Protein AF-A0A1G2Y2Y1-F1 (afdb_monomer)

Structure (mmCIF, N/CA/C/O backbone):
data_AF-A0A1G2Y2Y1-F1
#
_entry.id   AF-A0A1G2Y2Y1-F1
#
loop_
_atom_site.group_PDB
_atom_site.id
_atom_site.type_symbol
_atom_site.label_atom_id
_atom_site.label_alt_id
_atom_site.label_comp_id
_atom_site.label_asym_id
_atom_site.label_entity_id
_atom_site.label_seq_id
_atom_site.pdbx_PDB_ins_code
_atom_site.Cartn_x
_atom_site.Cartn_y
_atom_site.Cartn_z
_atom_site.occupancy
_atom_site.B_iso_or_equiv
_atom_site.auth_seq_id
_atom_site.auth_comp_id
_atom_site.auth_asym_id
_atom_site.auth_atom_id
_atom_site.pdbx_PDB_model_num
ATOM 1 N N . MET A 1 1 ? 40.385 -20.792 -32.880 1.00 42.00 1 MET A N 1
ATOM 2 C CA . MET A 1 1 ? 41.464 -19.885 -33.325 1.00 42.00 1 MET A CA 1
ATOM 3 C C . MET A 1 1 ? 40.794 -18.716 -34.032 1.00 42.00 1 MET A C 1
ATOM 5 O O . MET A 1 1 ? 40.450 -18.839 -35.196 1.00 42.00 1 MET A O 1
ATOM 9 N N . PHE A 1 2 ? 40.459 -17.659 -33.288 1.00 40.91 2 PHE A N 1
ATOM 10 C CA . PHE A 1 2 ? 39.744 -16.491 -33.812 1.00 40.91 2 PHE A CA 1
ATOM 11 C C . PHE A 1 2 ? 40.753 -15.376 -34.093 1.00 40.91 2 PHE A C 1
ATOM 13 O O . PHE A 1 2 ? 41.547 -15.016 -33.226 1.00 40.91 2 PHE A O 1
ATOM 20 N N . CYS A 1 3 ? 40.759 -14.885 -35.330 1.00 46.56 3 CYS A N 1
ATOM 21 C CA . CYS A 1 3 ? 41.652 -13.839 -35.812 1.00 46.56 3 CYS A CA 1
ATOM 22 C C . CYS A 1 3 ? 41.329 -12.489 -35.151 1.00 46.56 3 CYS A C 1
ATOM 24 O O . CYS A 1 3 ? 40.415 -11.791 -35.574 1.00 46.56 3 CYS A O 1
ATOM 26 N N . LEU A 1 4 ? 42.115 -12.108 -34.144 1.00 47.81 4 LEU A N 1
ATOM 27 C CA . LEU A 1 4 ? 42.149 -10.762 -33.565 1.00 47.81 4 LEU A CA 1
ATOM 28 C C . LEU A 1 4 ? 43.409 -10.067 -34.078 1.00 47.81 4 LEU A C 1
ATOM 30 O O . LEU A 1 4 ? 44.479 -10.168 -33.482 1.00 47.81 4 LEU A O 1
ATOM 34 N N . ARG A 1 5 ? 43.306 -9.430 -35.247 1.00 54.88 5 ARG A N 1
ATOM 35 C CA . ARG A 1 5 ? 44.427 -8.727 -35.886 1.00 54.88 5 ARG A CA 1
ATOM 36 C C . ARG A 1 5 ? 43.981 -7.405 -36.500 1.00 54.88 5 ARG A C 1
ATOM 38 O O . ARG A 1 5 ? 44.315 -7.123 -37.638 1.00 54.88 5 ARG A O 1
ATOM 45 N N . ASP A 1 6 ? 43.230 -6.607 -35.744 1.00 55.06 6 ASP A N 1
ATOM 46 C CA . ASP A 1 6 ? 43.086 -5.185 -36.062 1.00 55.06 6 ASP A CA 1
ATOM 47 C C . ASP A 1 6 ? 42.754 -4.360 -34.800 1.00 55.06 6 ASP A C 1
ATOM 49 O O . ASP A 1 6 ? 41.712 -4.586 -34.176 1.00 55.06 6 ASP A O 1
ATOM 53 N N . PRO A 1 7 ? 43.621 -3.420 -34.373 1.00 54.62 7 PRO A N 1
ATOM 54 C CA . PRO A 1 7 ? 43.429 -2.656 -33.137 1.00 54.62 7 PRO A CA 1
ATOM 55 C C . PRO A 1 7 ? 42.292 -1.625 -33.230 1.00 54.62 7 PRO A C 1
ATOM 57 O O . PRO A 1 7 ? 41.837 -1.123 -32.206 1.00 54.62 7 PRO A O 1
ATOM 60 N N . LYS A 1 8 ? 41.791 -1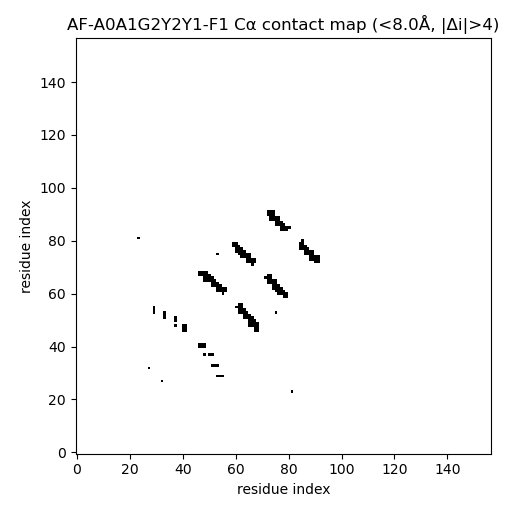.322 -34.436 1.00 53.97 8 LYS A N 1
ATOM 61 C CA . LYS A 1 8 ? 40.688 -0.366 -34.635 1.00 53.97 8 LYS A CA 1
ATOM 62 C C . LYS A 1 8 ? 39.300 -1.002 -34.502 1.00 53.97 8 LYS A C 1
ATOM 64 O O . LYS A 1 8 ? 38.343 -0.304 -34.181 1.00 53.97 8 LYS A O 1
ATOM 69 N N . THR A 1 9 ? 39.187 -2.321 -34.669 1.00 52.06 9 THR A N 1
ATOM 70 C CA . THR A 1 9 ? 37.903 -3.043 -34.575 1.00 52.06 9 THR A CA 1
ATOM 71 C C . THR A 1 9 ? 37.507 -3.346 -33.124 1.00 52.06 9 THR A C 1
ATOM 73 O O . THR A 1 9 ? 36.326 -3.501 -32.822 1.00 52.06 9 THR A O 1
ATOM 76 N N . PHE A 1 10 ? 38.468 -3.347 -32.193 1.00 50.59 10 PHE A N 1
ATOM 77 C CA . PHE A 1 10 ? 38.208 -3.561 -30.764 1.00 50.59 10 PHE A CA 1
ATOM 78 C C . PHE A 1 10 ? 37.423 -2.417 -30.111 1.00 50.59 10 PHE A C 1
ATOM 80 O O . PHE A 1 10 ? 36.533 -2.662 -29.299 1.00 50.59 10 PHE A O 1
ATOM 87 N N . ILE A 1 11 ? 37.705 -1.173 -30.506 1.00 53.00 11 ILE A N 1
ATOM 88 C CA . ILE A 1 11 ? 37.054 0.016 -29.937 1.00 53.00 11 ILE A CA 1
ATOM 89 C C . ILE A 1 11 ? 35.564 0.047 -30.304 1.00 53.00 11 ILE A C 1
ATOM 91 O O . ILE A 1 11 ? 34.738 0.476 -29.504 1.00 53.00 11 ILE A O 1
ATOM 95 N N . ASN A 1 12 ? 35.197 -0.492 -31.470 1.00 44.34 12 ASN A N 1
ATOM 96 C CA . ASN A 1 12 ? 33.811 -0.489 -31.930 1.00 44.34 12 ASN A CA 1
ATOM 97 C C . ASN A 1 12 ? 32.969 -1.650 -31.359 1.00 44.34 12 ASN A C 1
ATOM 99 O O . ASN A 1 12 ? 31.749 -1.555 -31.328 1.00 44.34 12 ASN A O 1
ATOM 103 N N . CYS A 1 13 ? 33.592 -2.722 -30.849 1.00 40.91 13 CYS A N 1
ATOM 104 C CA . CYS A 1 13 ? 32.882 -3.746 -30.064 1.00 40.91 13 CYS A CA 1
ATOM 105 C C . CYS A 1 13 ? 32.705 -3.340 -28.594 1.00 40.91 13 CYS A C 1
ATOM 107 O O . CYS A 1 13 ? 31.695 -3.694 -27.989 1.00 40.91 13 CYS A O 1
ATOM 109 N N . LEU A 1 14 ? 33.633 -2.559 -28.027 1.00 43.53 14 LEU A N 1
ATOM 110 C CA . LEU A 1 14 ? 33.497 -2.047 -26.657 1.00 43.53 14 LEU A CA 1
ATOM 111 C C . LEU A 1 14 ? 32.366 -1.005 -26.532 1.00 43.53 14 LEU A C 1
ATOM 113 O O . LEU A 1 14 ? 31.774 -0.854 -25.468 1.00 43.53 14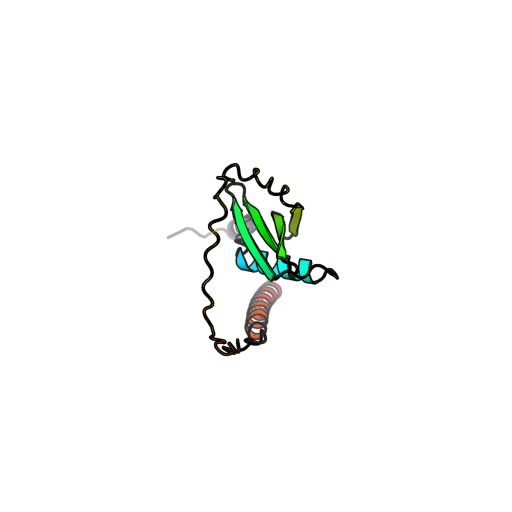 LEU A O 1
ATOM 117 N N . LEU A 1 15 ? 32.020 -0.327 -27.632 1.00 44.19 15 LEU A N 1
ATOM 118 C CA . LEU A 1 15 ? 30.987 0.714 -27.663 1.00 44.19 15 LEU A CA 1
ATOM 119 C C . LEU A 1 15 ? 29.548 0.170 -27.768 1.00 44.19 15 LEU A C 1
ATOM 121 O O . LEU A 1 15 ? 28.602 0.907 -27.507 1.00 44.19 15 LEU A O 1
ATOM 125 N N . ILE A 1 16 ? 29.359 -1.120 -28.071 1.00 45.00 16 ILE A N 1
ATOM 126 C CA . ILE A 1 16 ? 28.022 -1.744 -28.163 1.00 45.00 16 ILE A CA 1
ATOM 127 C C . ILE A 1 16 ? 27.505 -2.219 -26.788 1.00 45.00 16 ILE A C 1
ATOM 129 O O . ILE A 1 16 ? 26.320 -2.504 -26.638 1.00 45.00 16 ILE A O 1
ATOM 133 N N . ILE A 1 17 ? 28.335 -2.217 -25.737 1.00 47.97 17 ILE A N 1
ATOM 134 C CA . ILE A 1 17 ? 27.888 -2.554 -24.367 1.00 47.97 17 ILE A CA 1
ATOM 135 C C . ILE A 1 17 ? 27.198 -1.357 -23.677 1.00 47.97 17 ILE A C 1
ATOM 137 O O . ILE A 1 17 ? 26.477 -1.529 -22.700 1.00 47.97 17 ILE A O 1
ATOM 141 N N . VAL A 1 18 ? 27.322 -0.139 -24.217 1.00 48.31 18 VAL A N 1
ATOM 142 C CA . VAL A 1 18 ? 26.705 1.078 -23.642 1.00 48.31 18 VAL A CA 1
ATOM 143 C C . VAL A 1 18 ? 25.286 1.342 -24.182 1.00 48.31 18 VAL A C 1
ATOM 145 O O . VAL A 1 18 ? 24.698 2.386 -23.915 1.00 48.31 18 VAL A O 1
ATOM 148 N N . ALA A 1 19 ? 24.715 0.403 -24.945 1.00 46.69 19 ALA A N 1
ATOM 149 C CA . ALA A 1 19 ? 23.433 0.559 -25.637 1.00 46.69 19 ALA A CA 1
ATOM 150 C C . ALA A 1 19 ? 22.358 -0.459 -25.209 1.00 46.69 19 ALA A C 1
ATOM 152 O O . ALA A 1 19 ? 21.488 -0.810 -26.003 1.00 46.69 19 ALA A O 1
ATOM 153 N N . THR A 1 20 ? 22.361 -0.903 -23.951 1.00 44.00 20 THR A N 1
ATOM 154 C CA . THR A 1 20 ? 21.145 -1.456 -23.332 1.00 44.00 20 THR A CA 1
ATOM 155 C C . THR A 1 20 ? 20.608 -0.467 -22.303 1.00 44.00 20 THR A C 1
ATOM 157 O O . THR A 1 20 ? 20.945 -0.567 -21.121 1.00 44.00 20 THR A O 1
ATOM 160 N N . PRO A 1 21 ? 19.777 0.510 -22.708 1.00 49.88 21 PRO A N 1
ATOM 161 C CA . PRO A 1 21 ? 18.889 1.134 -21.749 1.00 49.88 21 PRO A CA 1
ATOM 162 C C . PRO A 1 21 ? 17.907 0.050 -21.282 1.00 49.88 21 PRO A C 1
ATOM 164 O O . PRO A 1 21 ? 17.419 -0.742 -22.084 1.00 49.88 21 PRO A O 1
ATOM 167 N N . PHE A 1 22 ? 17.604 0.027 -19.987 1.00 49.25 22 PHE A N 1
ATOM 168 C CA . PHE A 1 22 ? 16.470 -0.713 -19.429 1.00 49.25 22 PHE A CA 1
ATOM 169 C C . PHE A 1 22 ? 16.574 -2.251 -19.426 1.00 49.25 22 PHE A C 1
ATOM 171 O O . PHE A 1 22 ? 15.751 -2.957 -19.999 1.00 49.25 22 PHE A O 1
ATOM 178 N N . MET A 1 23 ? 17.452 -2.795 -18.583 1.00 43.72 23 MET A N 1
ATOM 179 C CA . MET A 1 23 ? 16.960 -3.823 -17.656 1.00 43.72 23 MET A CA 1
ATOM 180 C C . MET A 1 23 ? 16.623 -3.131 -16.338 1.00 43.72 23 MET A C 1
ATOM 182 O O . MET A 1 23 ? 17.366 -3.203 -15.364 1.00 43.72 23 MET A O 1
ATOM 186 N N . VAL A 1 24 ? 15.489 -2.422 -16.318 1.00 47.00 24 VAL A N 1
ATOM 187 C CA . VAL A 1 24 ? 14.819 -2.066 -15.064 1.00 47.00 24 VAL A CA 1
ATOM 188 C C . VAL A 1 24 ? 14.238 -3.367 -14.527 1.00 47.00 24 VAL A C 1
ATOM 190 O O . VAL A 1 24 ? 13.062 -3.670 -14.682 1.00 47.00 24 VAL A O 1
ATOM 193 N N . LEU A 1 25 ? 15.096 -4.164 -13.893 1.00 41.53 25 LEU A N 1
ATOM 194 C CA . LEU A 1 25 ? 14.683 -5.226 -12.988 1.00 41.53 25 LEU A CA 1
ATOM 195 C C . LEU A 1 25 ? 14.236 -4.585 -11.662 1.00 41.53 25 LEU A C 1
ATOM 197 O O . LEU A 1 25 ? 14.624 -5.014 -10.582 1.00 41.53 25 LEU A O 1
ATOM 201 N N . ALA A 1 26 ? 13.423 -3.526 -11.726 1.00 48.91 26 ALA A N 1
ATOM 202 C CA . ALA A 1 26 ? 12.703 -3.038 -10.563 1.00 48.91 26 ALA A CA 1
ATOM 203 C C . ALA A 1 26 ? 11.482 -3.939 -10.384 1.00 48.91 26 ALA A C 1
ATOM 205 O O . ALA A 1 26 ? 10.339 -3.504 -10.497 1.00 48.91 26 ALA A O 1
ATOM 206 N N . ALA A 1 27 ? 11.731 -5.215 -10.078 1.00 49.25 27 ALA A N 1
ATOM 207 C CA . ALA A 1 27 ? 10.807 -5.961 -9.247 1.00 49.25 27 ALA A CA 1
ATOM 208 C C . ALA A 1 27 ? 10.867 -5.282 -7.874 1.00 49.25 27 ALA A C 1
ATOM 210 O O . ALA A 1 27 ? 11.547 -5.749 -6.965 1.00 49.25 27 ALA A O 1
ATOM 211 N N . THR A 1 28 ? 10.250 -4.099 -7.767 1.00 60.47 28 THR A N 1
ATOM 212 C CA . THR A 1 28 ? 10.002 -3.447 -6.488 1.00 60.47 28 THR A CA 1
ATOM 213 C C . THR A 1 28 ? 9.248 -4.491 -5.700 1.00 60.47 28 THR A C 1
ATOM 215 O O . THR A 1 28 ? 8.137 -4.877 -6.069 1.00 60.47 28 THR A O 1
ATOM 218 N N . ASN A 1 29 ? 9.916 -5.052 -4.695 1.00 83.81 29 ASN A N 1
ATOM 219 C CA . ASN A 1 29 ? 9.319 -6.097 -3.897 1.00 83.81 29 ASN A CA 1
ATOM 220 C C . ASN A 1 29 ? 8.014 -5.508 -3.360 1.00 83.81 29 ASN A C 1
ATOM 222 O O . ASN A 1 29 ? 8.021 -4.412 -2.799 1.00 83.81 29 ASN A O 1
ATOM 226 N N . THR A 1 30 ? 6.883 -6.174 -3.596 1.00 89.50 30 THR A N 1
ATOM 227 C CA . THR A 1 30 ? 5.570 -5.651 -3.200 1.00 89.50 30 THR A CA 1
ATOM 228 C C . THR A 1 30 ? 5.564 -5.264 -1.720 1.00 89.50 30 THR A C 1
ATOM 230 O O . THR A 1 30 ? 4.916 -4.292 -1.342 1.00 89.50 30 THR A O 1
ATOM 233 N N . GLN A 1 31 ? 6.357 -5.959 -0.901 1.00 90.62 31 GLN A N 1
ATOM 234 C CA . GLN A 1 31 ? 6.599 -5.606 0.490 1.00 90.62 31 GLN A CA 1
ATOM 235 C C . GLN A 1 31 ? 7.266 -4.231 0.664 1.00 90.62 31 GLN A C 1
ATOM 237 O O . GLN A 1 31 ? 6.792 -3.422 1.455 1.00 90.62 31 GLN A O 1
ATOM 242 N N . GLU A 1 32 ? 8.325 -3.930 -0.087 1.00 90.31 32 GLU A N 1
ATOM 243 C CA . GLU A 1 32 ? 9.009 -2.633 -0.028 1.00 90.31 32 GLU A CA 1
ATOM 244 C C . GLU A 1 32 ? 8.067 -1.495 -0.443 1.00 90.31 32 GLU A C 1
ATOM 246 O O . GLU A 1 32 ? 7.999 -0.460 0.220 1.00 90.31 32 GLU A O 1
ATOM 251 N N . LEU A 1 33 ? 7.266 -1.710 -1.493 1.00 91.19 33 LEU A N 1
ATOM 252 C CA . LEU A 1 33 ? 6.247 -0.753 -1.924 1.00 91.19 33 LEU A CA 1
ATOM 253 C C . LEU A 1 33 ? 5.199 -0.509 -0.825 1.00 91.19 33 LEU A C 1
ATOM 255 O O . LEU A 1 33 ? 4.846 0.639 -0.544 1.00 91.19 33 LEU A O 1
ATOM 259 N N . GLN A 1 34 ? 4.722 -1.572 -0.170 1.00 94.12 34 GLN A N 1
ATOM 260 C CA . GLN A 1 34 ? 3.789 -1.470 0.956 1.00 94.12 34 GLN A CA 1
ATOM 261 C C . GLN A 1 34 ? 4.401 -0.692 2.129 1.00 94.12 34 GLN A C 1
ATOM 263 O O . GLN A 1 34 ? 3.736 0.178 2.695 1.00 94.12 34 GLN A O 1
ATOM 268 N N . GLU A 1 35 ? 5.662 -0.957 2.476 1.00 92.38 35 GLU A N 1
ATOM 269 C CA . GLU A 1 35 ? 6.379 -0.254 3.543 1.00 92.38 35 GLU A CA 1
ATOM 270 C C . GLU A 1 35 ? 6.569 1.236 3.223 1.00 92.38 35 GLU A C 1
ATOM 272 O O . GLU A 1 35 ? 6.298 2.084 4.079 1.00 92.38 35 GLU A O 1
ATOM 277 N N . GLN A 1 36 ? 6.943 1.580 1.986 1.00 91.88 36 GLN A N 1
ATOM 278 C CA . GLN A 1 36 ? 7.095 2.973 1.555 1.00 91.88 36 GLN A CA 1
ATOM 279 C C . GLN A 1 36 ? 5.766 3.740 1.588 1.00 91.88 36 GLN A C 1
ATOM 281 O O . GLN A 1 36 ? 5.707 4.854 2.121 1.00 91.88 36 GLN A O 1
ATOM 286 N N . ILE A 1 37 ? 4.680 3.153 1.070 1.00 92.06 37 ILE A N 1
ATOM 287 C CA . ILE A 1 37 ? 3.350 3.783 1.102 1.00 92.06 37 ILE A CA 1
ATOM 288 C C . I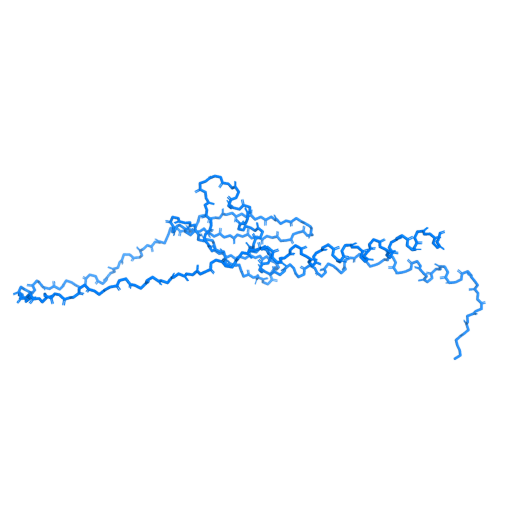LE A 1 37 ? 2.872 3.933 2.552 1.00 92.06 37 ILE A C 1
ATOM 290 O O . ILE A 1 37 ? 2.370 4.996 2.929 1.00 92.06 37 ILE A O 1
ATOM 294 N N . LYS A 1 38 ? 3.099 2.923 3.403 1.00 94.06 38 LYS A N 1
ATOM 295 C CA . LYS A 1 38 ? 2.775 2.977 4.836 1.00 94.06 38 LYS A CA 1
ATOM 296 C C . LYS A 1 38 ? 3.536 4.094 5.545 1.00 94.06 38 LYS A C 1
ATOM 298 O O . LYS A 1 38 ? 2.935 4.842 6.318 1.00 94.06 38 LYS A O 1
ATOM 303 N N . ALA A 1 39 ? 4.831 4.241 5.272 1.00 92.94 39 ALA A N 1
ATOM 304 C CA . ALA A 1 39 ? 5.658 5.300 5.839 1.00 92.94 39 ALA A CA 1
ATOM 305 C C . ALA A 1 39 ? 5.167 6.694 5.418 1.00 92.94 39 ALA A C 1
ATOM 307 O O . ALA A 1 39 ? 4.997 7.562 6.276 1.00 92.94 39 ALA A O 1
ATOM 308 N N . ARG A 1 40 ? 4.861 6.894 4.127 1.00 91.12 40 ARG A N 1
ATOM 309 C CA . ARG A 1 40 ? 4.320 8.166 3.619 1.00 91.12 40 ARG A CA 1
ATOM 310 C C . ARG A 1 40 ? 2.955 8.497 4.217 1.00 91.12 40 ARG A C 1
ATOM 312 O O . ARG A 1 40 ? 2.732 9.639 4.606 1.00 91.12 40 ARG A O 1
ATOM 319 N N . MET A 1 41 ? 2.061 7.516 4.348 1.00 91.00 41 MET A N 1
ATOM 320 C CA . MET A 1 41 ? 0.749 7.750 4.955 1.00 91.00 41 MET A CA 1
ATOM 321 C C . MET A 1 41 ? 0.875 8.108 6.441 1.00 91.00 41 MET A C 1
ATOM 323 O O . MET A 1 41 ? 0.266 9.070 6.896 1.00 91.00 41 MET A O 1
ATOM 327 N N . ASN A 1 42 ? 1.759 7.420 7.169 1.00 93.00 42 ASN A N 1
ATOM 328 C CA . ASN A 1 42 ? 2.034 7.696 8.580 1.00 93.00 42 ASN A CA 1
ATOM 329 C C . ASN A 1 42 ? 2.723 9.044 8.843 1.00 93.00 42 ASN A C 1
ATOM 331 O O . ASN A 1 42 ? 2.699 9.503 9.993 1.00 93.00 42 ASN A O 1
ATOM 335 N N . ALA A 1 43 ? 3.348 9.649 7.830 1.00 90.94 43 ALA A N 1
ATOM 336 C CA . ALA A 1 43 ? 3.942 10.980 7.919 1.00 90.94 43 ALA A CA 1
ATOM 337 C C . ALA A 1 43 ? 2.877 12.091 7.956 1.00 90.94 43 ALA A C 1
ATOM 339 O O . ALA A 1 43 ? 3.132 13.156 8.517 1.00 90.94 43 ALA A O 1
ATOM 340 N N . ALA A 1 44 ? 1.677 11.844 7.416 1.00 87.12 44 ALA A N 1
ATOM 341 C CA . ALA A 1 44 ? 0.568 12.785 7.506 1.00 87.12 44 ALA A CA 1
ATOM 342 C C . ALA A 1 44 ? -0.042 12.773 8.926 1.00 87.12 44 ALA A C 1
ATOM 344 O O . ALA A 1 44 ? -0.340 11.702 9.470 1.00 87.12 44 ALA A O 1
ATOM 345 N N . PRO A 1 45 ? -0.258 13.940 9.559 1.00 86.50 45 PRO A N 1
ATOM 346 C CA . PRO A 1 45 ? -0.911 14.002 10.860 1.00 86.50 45 PRO A CA 1
ATOM 347 C C . PRO A 1 45 ? -2.370 13.531 10.749 1.00 86.50 45 PRO A C 1
ATOM 349 O O . PRO A 1 45 ? -3.108 13.969 9.872 1.00 86.50 45 PRO A O 1
ATOM 352 N N . GLY A 1 46 ? -2.785 12.630 11.643 1.00 84.56 46 GLY A N 1
ATOM 353 C CA . GLY A 1 46 ? -4.173 12.155 11.753 1.00 84.56 46 GLY A CA 1
ATOM 354 C C . GLY A 1 46 ? -4.513 10.863 11.000 1.00 84.56 46 GLY A C 1
ATOM 355 O O . GLY A 1 46 ? -5.496 10.222 11.352 1.00 84.56 46 GLY A O 1
ATOM 356 N N . ASN A 1 47 ? -3.685 10.416 10.050 1.00 83.75 47 ASN A N 1
ATOM 357 C CA . ASN A 1 47 ? -3.951 9.207 9.259 1.00 83.75 47 ASN A CA 1
ATOM 358 C C . ASN A 1 47 ? -2.880 8.142 9.508 1.00 83.75 47 ASN A C 1
ATOM 360 O O . ASN A 1 47 ? -1.959 7.960 8.715 1.00 83.75 47 ASN A O 1
ATOM 364 N N . LYS A 1 48 ? -2.982 7.435 10.638 1.00 92.69 48 LYS A N 1
ATOM 365 C CA . LYS A 1 48 ? -2.094 6.303 10.919 1.00 92.69 48 LYS A CA 1
ATOM 366 C C . LYS A 1 48 ? -2.616 5.042 10.242 1.00 92.69 48 LYS A C 1
ATOM 368 O O . LYS A 1 48 ? -3.787 4.697 10.362 1.00 92.69 48 LYS A O 1
ATOM 373 N N . CYS A 1 49 ? -1.725 4.363 9.537 1.00 94.88 49 CYS A N 1
ATOM 374 C CA . CYS A 1 49 ? -1.967 3.102 8.866 1.00 94.88 49 CYS A CA 1
ATOM 375 C C . CYS A 1 49 ? -1.571 1.919 9.742 1.00 94.88 49 CYS A C 1
ATOM 377 O O . CYS A 1 49 ? -0.410 1.813 10.155 1.00 94.88 49 CYS A O 1
ATOM 379 N N . THR A 1 50 ? -2.495 0.986 9.932 1.00 95.50 50 THR A N 1
ATOM 380 C CA . THR A 1 50 ? -2.228 -0.288 10.597 1.00 95.50 50 THR A CA 1
ATOM 381 C C . THR A 1 50 ? -1.646 -1.290 9.600 1.00 95.50 50 THR A C 1
ATOM 383 O O . THR A 1 50 ? -0.530 -1.787 9.790 1.00 95.50 50 THR A O 1
ATOM 386 N N . SER A 1 51 ? -2.354 -1.532 8.495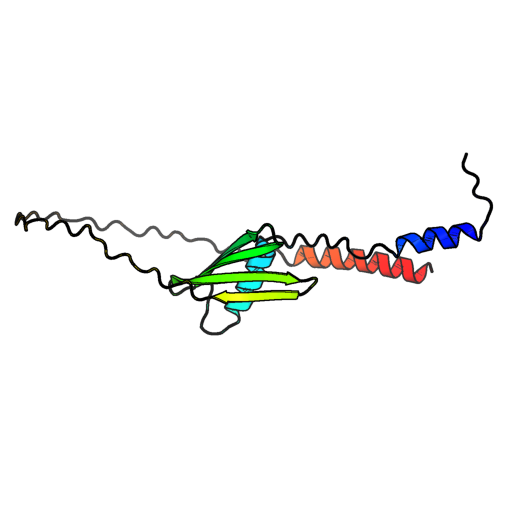 1.00 95.25 51 SER A N 1
ATOM 387 C CA . SER A 1 51 ? -1.995 -2.525 7.480 1.00 95.25 51 SER A CA 1
ATOM 388 C C . SER A 1 51 ? -2.225 -1.992 6.067 1.00 95.25 51 SER A C 1
ATOM 390 O O . SER A 1 51 ? -3.133 -1.199 5.821 1.00 95.25 51 SER A O 1
ATOM 392 N N . ILE A 1 52 ? -1.378 -2.429 5.135 1.00 95.69 52 ILE A N 1
ATOM 393 C CA . ILE A 1 52 ? -1.536 -2.201 3.698 1.00 95.69 52 ILE A CA 1
ATOM 394 C C . ILE A 1 52 ? -1.394 -3.549 3.015 1.00 95.69 52 ILE A C 1
ATOM 396 O O . ILE A 1 52 ? -0.472 -4.304 3.313 1.00 95.69 52 ILE A O 1
ATOM 400 N N . THR A 1 53 ? -2.290 -3.838 2.084 1.00 95.31 53 THR A N 1
ATOM 401 C CA . THR A 1 53 ? -2.199 -5.009 1.218 1.00 95.31 53 THR A CA 1
ATOM 402 C C . THR A 1 53 ? -2.305 -4.525 -0.210 1.00 95.31 53 THR A C 1
ATOM 404 O O . THR A 1 53 ? -3.275 -3.854 -0.545 1.00 95.31 53 THR A O 1
ATOM 407 N N . LEU A 1 54 ? -1.309 -4.847 -1.031 1.00 95.56 54 LEU A N 1
ATOM 408 C CA . LEU A 1 54 ? -1.269 -4.526 -2.458 1.00 95.56 54 LEU A CA 1
ATOM 409 C C . LEU A 1 54 ? -1.131 -5.811 -3.260 1.00 95.56 54 LEU A C 1
ATOM 411 O O . LEU A 1 54 ? -0.377 -6.703 -2.875 1.00 95.56 54 LEU A O 1
ATOM 415 N N . VAL A 1 55 ? -1.824 -5.859 -4.389 1.00 94.62 55 VAL A N 1
ATOM 416 C CA . VAL A 1 55 ? -1.774 -6.935 -5.373 1.00 94.62 55 VAL A CA 1
ATOM 417 C C . VAL A 1 55 ? -1.385 -6.320 -6.709 1.00 94.62 55 VAL A C 1
ATOM 419 O O . VAL A 1 55 ? -1.940 -5.295 -7.108 1.00 94.62 55 VAL A O 1
ATOM 422 N N . GLN A 1 56 ? -0.407 -6.920 -7.382 1.00 93.88 56 GLN A N 1
ATOM 423 C CA . GLN A 1 56 ? -0.013 -6.502 -8.721 1.00 93.88 56 GLN A CA 1
ATOM 424 C C . GLN A 1 56 ? -1.021 -7.028 -9.749 1.00 93.88 56 GLN A C 1
ATOM 426 O O . GLN A 1 56 ? -1.346 -8.214 -9.758 1.00 93.88 56 GLN A O 1
ATOM 431 N N . ASN A 1 57 ? -1.489 -6.147 -10.624 1.00 93.56 57 ASN A N 1
ATOM 432 C CA . ASN A 1 57 ? -2.357 -6.475 -11.748 1.00 93.56 57 ASN A CA 1
ATOM 433 C C . ASN A 1 57 ? -1.537 -6.808 -13.001 1.00 93.56 57 ASN A C 1
ATOM 435 O O . ASN A 1 57 ? -0.355 -6.475 -13.101 1.00 93.56 57 ASN A O 1
ATOM 439 N N . SER A 1 58 ? -2.193 -7.412 -13.996 1.00 91.81 58 SER A N 1
ATOM 440 C CA . SER A 1 58 ? -1.594 -7.745 -15.299 1.00 91.81 58 SER A CA 1
ATOM 441 C C . SER A 1 58 ? -1.015 -6.537 -16.038 1.00 91.81 58 SER A C 1
ATOM 443 O O . SER A 1 58 ? -0.071 -6.687 -16.805 1.00 91.81 58 SER A O 1
ATOM 445 N N . ASP A 1 59 ? -1.548 -5.343 -15.774 1.00 90.62 59 ASP A N 1
ATOM 446 C CA . ASP A 1 59 ? -1.128 -4.088 -16.410 1.00 90.62 59 ASP A CA 1
ATOM 447 C C . ASP A 1 59 ? 0.118 -3.469 -15.748 1.00 90.62 59 ASP A C 1
ATOM 449 O O . ASP A 1 59 ? 0.489 -2.337 -16.048 1.00 90.62 59 ASP A O 1
ATOM 453 N N . GLY A 1 60 ? 0.732 -4.166 -14.783 1.00 88.50 60 GLY A N 1
ATOM 454 C CA . GLY A 1 60 ? 1.883 -3.682 -14.015 1.00 88.50 60 GLY A CA 1
ATOM 455 C C . GLY A 1 60 ? 1.538 -2.675 -12.911 1.00 88.50 60 GLY A C 1
ATOM 456 O O . GLY A 1 60 ? 2.423 -2.269 -12.159 1.00 88.50 60 GLY A O 1
ATOM 457 N N . LYS A 1 61 ? 0.261 -2.299 -12.774 1.00 93.38 61 LYS A N 1
ATOM 458 C CA . LYS A 1 61 ? -0.250 -1.462 -11.675 1.00 93.38 61 LYS A CA 1
ATOM 459 C C . LYS A 1 61 ? -0.485 -2.289 -10.416 1.00 93.38 61 LYS A C 1
ATOM 461 O O . LYS A 1 61 ? -0.710 -3.491 -10.492 1.00 93.38 61 LYS A O 1
ATOM 466 N N . TYR A 1 62 ? -0.500 -1.635 -9.264 1.00 94.94 62 TYR A N 1
ATOM 467 C CA . TYR A 1 62 ? -0.799 -2.247 -7.975 1.00 94.94 62 TYR A CA 1
ATOM 468 C C . TYR A 1 62 ? -2.128 -1.7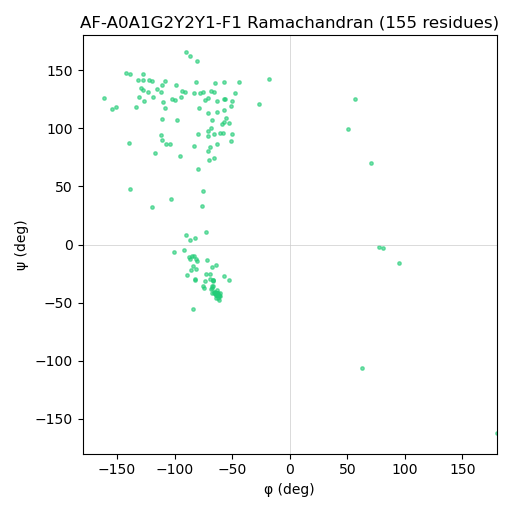21 -7.450 1.00 94.94 62 TY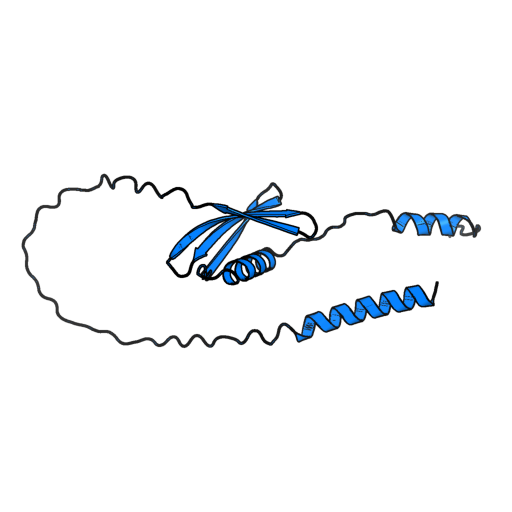R A C 1
ATOM 470 O O . TYR A 1 62 ? -2.352 -0.514 -7.411 1.00 94.94 62 TYR A O 1
ATOM 478 N N . THR A 1 63 ? -3.001 -2.620 -7.012 1.00 95.56 63 THR A N 1
ATOM 479 C CA . THR A 1 63 ? -4.279 -2.262 -6.389 1.00 95.56 63 THR A CA 1
ATOM 480 C C . THR A 1 63 ? -4.431 -2.960 -5.058 1.00 95.56 63 THR A C 1
ATOM 482 O O . THR A 1 63 ? -3.956 -4.082 -4.882 1.00 95.56 63 THR A O 1
ATOM 485 N N . GLY A 1 64 ? -5.090 -2.318 -4.103 1.00 95.06 64 GLY A N 1
ATOM 486 C CA . GLY A 1 64 ? -5.234 -2.909 -2.787 1.00 95.06 64 GLY A CA 1
ATOM 487 C C . GLY A 1 64 ? -6.004 -2.063 -1.794 1.00 95.06 64 GLY A C 1
ATOM 488 O O . GLY A 1 64 ? -6.736 -1.145 -2.160 1.00 95.06 64 GLY A O 1
ATOM 489 N N . THR A 1 65 ? -5.838 -2.388 -0.518 1.00 95.88 65 THR A N 1
ATOM 490 C CA . THR A 1 65 ? -6.524 -1.707 0.580 1.00 95.88 65 THR A CA 1
ATOM 491 C C . THR A 1 65 ? -5.550 -1.334 1.681 1.00 95.88 65 THR A C 1
ATOM 493 O O . THR A 1 65 ? -4.669 -2.122 2.029 1.00 95.88 65 THR A O 1
ATOM 496 N N . ALA A 1 66 ? -5.750 -0.161 2.270 1.00 95.75 66 ALA A N 1
ATOM 497 C CA . ALA A 1 66 ? -5.132 0.218 3.529 1.00 95.75 66 ALA A CA 1
ATOM 498 C C . ALA A 1 66 ? -6.171 0.305 4.638 1.00 95.75 66 ALA A C 1
ATOM 500 O O . ALA A 1 66 ? -7.241 0.881 4.452 1.00 95.75 66 ALA A O 1
ATOM 501 N N . GLU A 1 67 ? -5.823 -0.224 5.803 1.00 95.12 67 GLU A N 1
ATOM 502 C CA . GLU A 1 67 ? -6.598 -0.085 7.026 1.00 95.12 67 GLU A CA 1
ATOM 503 C C . GLU A 1 67 ? -5.940 0.963 7.923 1.00 95.12 67 GLU A C 1
ATOM 505 O O . GLU A 1 67 ? -4.741 0.902 8.228 1.00 95.12 67 GLU A O 1
ATOM 510 N N . LEU A 1 68 ? -6.724 1.962 8.312 1.00 94.25 68 LEU A N 1
ATOM 511 C CA . LEU A 1 68 ? -6.319 3.006 9.239 1.00 94.25 68 LEU A CA 1
ATOM 512 C C . LEU A 1 68 ? -6.550 2.563 10.688 1.00 94.25 68 LEU A C 1
ATOM 514 O O . LEU A 1 68 ? -7.340 1.665 10.972 1.00 94.25 68 LEU A O 1
ATOM 518 N N . THR A 1 69 ? -5.905 3.237 11.636 1.00 94.44 69 THR A N 1
ATOM 519 C CA . THR A 1 69 ? -6.050 2.944 13.074 1.00 94.44 69 THR A CA 1
ATOM 520 C C . THR A 1 69 ? -7.458 3.184 13.619 1.00 94.44 69 THR A C 1
ATOM 522 O O . THR A 1 69 ? -7.783 2.686 14.688 1.00 94.44 69 THR A O 1
ATOM 525 N N . ASN A 1 70 ? -8.300 3.942 12.911 1.00 91.44 70 ASN A N 1
ATOM 526 C CA . ASN A 1 70 ? -9.715 4.135 13.250 1.00 91.44 70 ASN A CA 1
ATOM 527 C C . ASN A 1 70 ? -10.634 3.039 12.672 1.00 91.44 70 ASN A C 1
ATOM 529 O O . ASN A 1 70 ? -11.850 3.151 12.793 1.00 91.44 70 ASN A O 1
ATOM 533 N N . GLY A 1 71 ? -10.077 2.015 12.016 1.00 91.44 71 GLY A N 1
ATOM 534 C CA . GLY A 1 71 ? -10.829 0.949 11.349 1.00 91.44 71 GLY A CA 1
ATOM 535 C C . GLY A 1 71 ? -11.347 1.317 9.956 1.00 91.44 71 GLY A C 1
ATOM 536 O O . GLY A 1 71 ? -11.910 0.466 9.267 1.00 91.44 71 GLY A O 1
ATOM 537 N N . THR A 1 72 ? -11.144 2.556 9.496 1.00 91.44 72 THR A N 1
ATOM 538 C CA . THR A 1 72 ? -11.507 2.955 8.134 1.00 91.44 72 THR A CA 1
ATOM 539 C C . THR A 1 72 ? -10.605 2.252 7.130 1.00 91.44 72 THR A C 1
ATOM 541 O O . THR A 1 72 ? -9.378 2.279 7.244 1.00 91.44 72 THR A O 1
ATOM 544 N N . ARG A 1 73 ? -11.220 1.667 6.101 1.00 93.88 73 ARG A N 1
ATOM 545 C CA . ARG A 1 73 ? -10.511 1.093 4.958 1.00 93.88 73 ARG A CA 1
ATOM 546 C C . ARG A 1 73 ? -10.507 2.072 3.792 1.00 93.88 73 ARG A C 1
ATOM 548 O O . ARG A 1 73 ? -11.525 2.693 3.504 1.00 93.88 73 ARG A O 1
ATOM 555 N N . LEU A 1 74 ? -9.367 2.197 3.127 1.00 93.56 74 LEU A N 1
ATOM 556 C CA . LEU A 1 74 ? -9.169 2.995 1.919 1.00 93.56 74 LEU A CA 1
ATOM 557 C C . LEU A 1 74 ? -8.726 2.080 0.781 1.00 93.56 74 LEU A C 1
ATOM 559 O O . LEU A 1 74 ? -7.916 1.182 1.005 1.00 93.56 74 LEU A O 1
ATOM 563 N N . ALA A 1 75 ? -9.226 2.310 -0.430 1.00 95.50 75 ALA A N 1
ATOM 564 C CA . ALA A 1 75 ? -8.696 1.663 -1.623 1.00 95.50 75 ALA A CA 1
ATOM 565 C C . ALA A 1 75 ? -7.439 2.411 -2.094 1.00 95.50 75 ALA A C 1
ATOM 567 O O . ALA A 1 75 ? -7.395 3.644 -2.057 1.00 95.50 75 ALA A O 1
ATOM 568 N N . ILE A 1 76 ? -6.422 1.666 -2.523 1.00 95.62 76 ILE A N 1
ATOM 569 C CA . ILE A 1 76 ? -5.164 2.202 -3.044 1.00 95.62 76 ILE A CA 1
ATOM 570 C C . ILE A 1 76 ? -4.997 1.737 -4.481 1.00 95.62 76 ILE A C 1
ATOM 572 O O . ILE A 1 76 ? -4.992 0.534 -4.735 1.00 95.62 76 ILE A O 1
ATOM 576 N N . ASP A 1 77 ? -4.773 2.696 -5.373 1.00 95.62 77 ASP A N 1
ATOM 577 C CA . ASP A 1 77 ? -4.225 2.456 -6.703 1.00 95.62 77 ASP A CA 1
ATOM 578 C C . ASP A 1 77 ? -2.811 3.037 -6.739 1.00 95.62 77 ASP A C 1
ATOM 580 O O . ASP A 1 77 ? -2.625 4.224 -6.465 1.00 95.62 77 ASP A O 1
ATOM 584 N N . ALA A 1 78 ? -1.815 2.214 -7.053 1.00 94.06 78 ALA A N 1
ATOM 585 C CA . ALA A 1 78 ? -0.417 2.610 -7.145 1.00 94.06 78 ALA A CA 1
ATOM 586 C C . ALA A 1 78 ? 0.186 2.201 -8.495 1.00 94.06 78 ALA A C 1
ATOM 588 O O . ALA A 1 78 ? -0.087 1.129 -9.032 1.00 94.06 78 ALA A O 1
ATOM 589 N N . GLU A 1 79 ? 1.029 3.067 -9.041 1.00 92.94 79 GLU A N 1
ATOM 590 C CA . GLU A 1 79 ? 1.731 2.886 -10.304 1.00 92.94 79 GLU A CA 1
ATOM 591 C C . GLU A 1 79 ? 3.214 3.198 -10.096 1.00 92.94 79 GLU A C 1
ATOM 593 O O . GLU A 1 79 ? 3.580 4.249 -9.562 1.00 92.94 79 GLU A O 1
ATOM 598 N N . VAL A 1 80 ? 4.068 2.252 -10.485 1.00 89.25 80 VAL A N 1
ATOM 599 C CA . VAL A 1 80 ? 5.523 2.382 -10.377 1.00 89.25 80 VAL A CA 1
ATOM 600 C C . VAL A 1 80 ? 6.053 2.817 -11.739 1.00 89.25 80 VAL A C 1
ATOM 602 O O . VAL A 1 80 ? 6.062 2.034 -12.687 1.00 89.25 80 VAL A O 1
ATOM 605 N N . GLY A 1 81 ? 6.470 4.079 -11.844 1.00 83.56 81 GLY A N 1
ATOM 606 C CA . GLY A 1 81 ? 7.004 4.675 -13.066 1.00 83.56 81 GLY A CA 1
ATOM 607 C C . GLY A 1 81 ? 8.488 4.993 -12.918 1.00 83.56 81 GLY A C 1
ATOM 608 O O . GLY A 1 81 ? 8.851 6.062 -12.432 1.00 83.56 81 GLY A O 1
ATOM 609 N N . GLY A 1 82 ? 9.365 4.083 -13.351 1.00 83.25 82 GLY A N 1
ATOM 610 C CA . GLY A 1 82 ? 10.816 4.277 -13.256 1.00 83.25 82 GLY A CA 1
ATOM 611 C C . GLY A 1 82 ? 11.288 4.385 -11.802 1.00 83.25 82 GLY A C 1
ATOM 612 O O . GLY A 1 82 ? 11.343 3.378 -11.102 1.00 83.25 82 GLY A O 1
ATOM 613 N N . SER A 1 83 ? 11.643 5.597 -11.364 1.00 79.69 83 SER A N 1
ATOM 614 C CA . SER A 1 83 ? 12.092 5.895 -9.991 1.00 79.69 83 SER A CA 1
ATOM 615 C C . SER A 1 83 ? 11.008 6.516 -9.105 1.00 79.69 83 SER A C 1
ATOM 617 O O . SER A 1 83 ? 11.239 6.694 -7.910 1.00 79.69 83 SER A O 1
ATOM 619 N N . ASP A 1 84 ? 9.845 6.850 -9.668 1.00 83.19 84 ASP A N 1
ATOM 620 C CA . ASP A 1 84 ? 8.757 7.510 -8.950 1.00 83.19 84 ASP A CA 1
ATOM 621 C C . ASP A 1 84 ? 7.582 6.558 -8.708 1.00 83.19 84 ASP A C 1
ATOM 623 O O . ASP A 1 84 ? 7.204 5.751 -9.562 1.00 83.19 84 ASP A O 1
ATOM 627 N N . ILE A 1 85 ? 6.989 6.671 -7.520 1.00 86.50 85 ILE A N 1
ATOM 628 C CA . ILE A 1 85 ? 5.817 5.895 -7.111 1.00 86.50 85 ILE A CA 1
ATOM 629 C C . ILE A 1 85 ? 4.649 6.865 -7.023 1.00 86.50 85 ILE A C 1
ATOM 631 O O . ILE A 1 85 ? 4.572 7.684 -6.101 1.00 86.50 85 ILE A O 1
ATOM 635 N N . GLN A 1 86 ? 3.730 6.756 -7.977 1.00 91.25 86 GLN A N 1
ATOM 636 C CA . GLN A 1 86 ? 2.479 7.502 -7.959 1.00 91.25 86 GLN A CA 1
ATOM 637 C C . GLN A 1 86 ? 1.407 6.643 -7.299 1.00 91.25 86 GLN A C 1
ATOM 639 O O . GLN A 1 86 ? 1.253 5.471 -7.629 1.00 91.25 86 GLN A O 1
ATOM 644 N N . TYR A 1 87 ? 0.657 7.206 -6.355 1.00 92.12 87 TYR A N 1
ATOM 645 C CA . TYR A 1 87 ? -0.459 6.505 -5.728 1.00 92.12 87 TYR A CA 1
ATOM 646 C C . TYR A 1 87 ? -1.621 7.452 -5.462 1.00 92.12 87 TYR A C 1
ATOM 648 O O . TYR A 1 87 ? -1.435 8.634 -5.177 1.00 92.12 87 TYR A O 1
ATOM 656 N N . THR A 1 88 ? -2.831 6.910 -5.548 1.00 93.25 88 THR A N 1
ATOM 657 C CA . THR A 1 88 ? -4.076 7.621 -5.265 1.00 93.25 88 THR A CA 1
ATOM 658 C C . THR A 1 88 ? -4.893 6.822 -4.261 1.00 93.25 88 THR A C 1
ATOM 660 O O . THR A 1 88 ? -5.079 5.61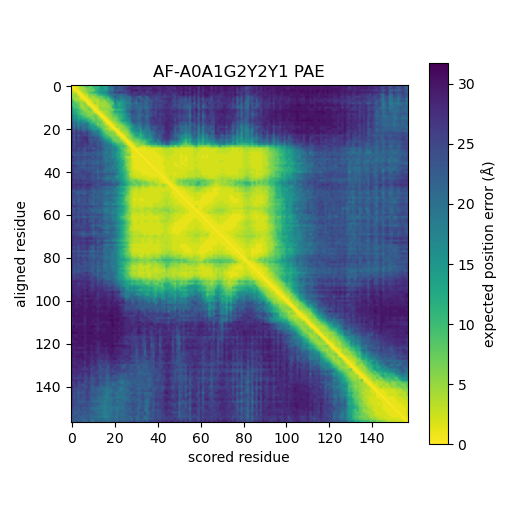4 -4.418 1.00 93.25 88 THR A O 1
ATOM 663 N N . PHE A 1 89 ? -5.401 7.504 -3.236 1.00 91.62 89 PHE A N 1
ATOM 664 C CA . PHE A 1 89 ? -6.364 6.924 -2.308 1.00 91.62 89 PHE A CA 1
ATOM 665 C C . PHE A 1 89 ? -7.775 7.189 -2.808 1.00 91.62 89 PHE A C 1
ATOM 667 O O . PHE A 1 89 ? -8.134 8.328 -3.113 1.00 91.62 89 PHE A O 1
ATOM 674 N N . LYS A 1 90 ? -8.588 6.141 -2.847 1.00 90.56 90 LYS A N 1
ATOM 675 C CA . LYS A 1 90 ? -10.015 6.239 -3.125 1.00 90.56 90 LYS A CA 1
ATOM 676 C C . LYS A 1 90 ? -10.773 5.806 -1.884 1.00 90.56 90 LYS A C 1
ATOM 678 O O . LYS A 1 90 ? -10.460 4.784 -1.272 1.00 90.56 90 LYS A O 1
ATOM 683 N N . GLN A 1 91 ? -11.780 6.586 -1.505 1.00 86.06 91 GLN A N 1
ATOM 684 C CA . GLN A 1 91 ? -12.737 6.116 -0.516 1.00 86.06 91 GLN A CA 1
ATOM 685 C C . GLN A 1 91 ? -13.452 4.909 -1.136 1.00 86.06 91 GLN A C 1
ATOM 687 O O . GLN A 1 91 ? -13.964 5.041 -2.254 1.00 86.06 91 GLN A O 1
ATOM 692 N N . PRO A 1 92 ? -13.430 3.724 -0.497 1.00 74.50 92 PRO A N 1
ATOM 693 C CA . PRO A 1 92 ? -14.165 2.589 -1.020 1.00 74.50 92 PRO A CA 1
ATOM 694 C C . PRO A 1 92 ? -15.620 3.015 -1.141 1.00 74.50 92 PRO A C 1
ATOM 696 O O . PRO A 1 92 ? -16.126 3.745 -0.280 1.00 74.50 92 PRO A O 1
ATOM 699 N N . ALA A 1 93 ? -16.266 2.597 -2.231 1.00 74.56 93 ALA A N 1
ATOM 700 C CA . ALA A 1 93 ? -17.691 2.824 -2.389 1.00 74.56 93 ALA A CA 1
ATOM 701 C C . ALA A 1 93 ? -18.366 2.408 -1.074 1.00 74.56 93 ALA A C 1
ATOM 703 O O . ALA A 1 93 ? -18.017 1.338 -0.553 1.00 74.56 93 ALA A O 1
ATOM 704 N N . PRO A 1 94 ? -19.237 3.256 -0.490 1.00 73.44 94 PRO A N 1
ATOM 705 C CA . PRO A 1 94 ? -19.939 2.887 0.724 1.00 73.44 94 PRO A CA 1
ATOM 706 C C . PRO A 1 94 ? -20.535 1.514 0.464 1.00 73.44 94 PRO A C 1
ATOM 708 O O . PRO A 1 94 ? -21.202 1.325 -0.556 1.00 73.44 94 PRO A O 1
ATOM 711 N N . ILE A 1 95 ? -20.197 0.546 1.320 1.00 66.62 95 ILE A N 1
ATOM 712 C CA . ILE A 1 95 ? -20.800 -0.777 1.250 1.00 66.62 95 ILE A CA 1
ATOM 713 C C . ILE A 1 95 ? -22.281 -0.471 1.381 1.00 66.62 95 ILE A C 1
ATOM 715 O O . ILE A 1 95 ? -22.729 -0.031 2.440 1.00 66.62 95 ILE A O 1
ATOM 719 N N . VAL A 1 96 ? -23.016 -0.568 0.275 1.00 71.75 96 VAL A N 1
ATOM 720 C CA . VAL A 1 96 ? -24.464 -0.496 0.320 1.00 71.75 96 VAL A CA 1
ATOM 721 C C . VAL A 1 96 ? -24.803 -1.749 1.087 1.00 71.75 96 VAL A C 1
ATOM 723 O O . VAL A 1 96 ? -24.756 -2.840 0.523 1.00 71.75 96 VAL A O 1
ATOM 726 N N . THR A 1 97 ? -24.986 -1.607 2.400 1.00 54.75 97 THR A N 1
ATOM 727 C CA . THR A 1 97 ? -25.496 -2.664 3.252 1.00 54.75 97 THR A CA 1
ATOM 728 C C . THR A 1 97 ? -26.830 -2.997 2.631 1.00 54.75 97 THR A C 1
ATOM 730 O O . THR A 1 97 ? -27.797 -2.251 2.784 1.00 54.75 97 THR A O 1
ATOM 733 N N . GLN A 1 98 ? -26.823 -4.023 1.784 1.00 56.69 98 GLN A N 1
ATOM 734 C CA . GLN A 1 98 ? -28.004 -4.487 1.099 1.00 56.69 98 GLN A CA 1
ATOM 735 C C . GLN A 1 98 ? -28.961 -4.794 2.245 1.00 56.69 98 GLN A C 1
ATOM 737 O O . GLN A 1 98 ? -28.568 -5.569 3.122 1.00 56.69 98 GLN A O 1
ATOM 742 N N . PRO A 1 99 ? -30.097 -4.077 2.347 1.00 67.94 99 PRO A N 1
ATOM 743 C CA . PRO A 1 99 ? -30.968 -4.186 3.501 1.00 67.94 99 PRO A CA 1
ATOM 744 C C . PRO A 1 99 ? -31.235 -5.665 3.696 1.00 67.94 99 PRO A C 1
ATOM 746 O O . PRO A 1 99 ? -31.675 -6.342 2.767 1.00 67.94 99 PRO A O 1
ATOM 749 N N . ASP A 1 100 ? -30.826 -6.161 4.860 1.00 56.44 100 ASP A N 1
ATOM 750 C CA . ASP A 1 100 ? -30.907 -7.565 5.202 1.00 56.44 100 ASP A CA 1
ATOM 751 C C . ASP A 1 100 ? -32.390 -7.938 5.154 1.00 56.44 100 ASP A C 1
ATOM 753 O O . ASP A 1 100 ? -33.168 -7.650 6.064 1.00 56.44 100 ASP A O 1
ATOM 757 N N . HIS A 1 101 ? -32.822 -8.483 4.018 1.00 63.62 101 HIS A N 1
ATOM 758 C CA . HIS A 1 101 ? -34.209 -8.866 3.790 1.00 63.62 101 HIS A CA 1
ATOM 759 C C . HIS A 1 101 ? -34.577 -10.127 4.586 1.00 63.62 101 HIS A C 1
ATOM 761 O O . HIS A 1 101 ? -35.658 -10.674 4.384 1.00 63.62 101 HIS A O 1
ATOM 767 N N . ASN A 1 102 ? -33.727 -10.574 5.517 1.00 62.50 102 ASN A N 1
ATOM 768 C CA . ASN A 1 102 ? -34.012 -11.678 6.415 1.00 62.50 102 ASN A CA 1
ATOM 769 C C . ASN A 1 102 ? -34.387 -11.221 7.835 1.00 62.50 102 ASN A C 1
ATOM 771 O O . ASN A 1 102 ? -34.067 -11.887 8.822 1.00 62.50 102 ASN A O 1
ATOM 775 N N . VAL A 1 103 ? -35.154 -10.130 7.955 1.00 59.94 103 VAL A N 1
ATOM 776 C CA . VAL A 1 103 ? -36.016 -9.927 9.131 1.00 59.94 103 VAL A CA 1
ATOM 777 C C . VAL A 1 103 ? -37.157 -10.948 9.054 1.00 59.94 103 VAL A C 1
ATOM 779 O O . VAL A 1 103 ? -38.304 -10.626 8.760 1.00 59.94 103 VAL A O 1
ATOM 782 N N . THR A 1 104 ? -36.838 -12.218 9.306 1.00 65.00 104 THR A N 1
ATOM 783 C CA . THR A 1 104 ? -37.842 -13.189 9.729 1.00 65.00 104 THR A CA 1
ATOM 784 C C . THR A 1 104 ? -38.279 -12.752 11.121 1.00 65.00 104 THR A C 1
ATOM 786 O O . THR A 1 104 ? -37.517 -12.862 12.082 1.00 65.00 104 THR A O 1
ATOM 789 N N . THR A 1 105 ? -39.488 -12.199 11.220 1.00 61.00 105 THR A N 1
ATOM 790 C CA . THR A 1 105 ? -40.190 -11.900 12.470 1.00 61.00 105 THR A CA 1
ATOM 791 C C . THR A 1 105 ? -40.186 -13.143 13.362 1.00 61.00 105 THR A C 1
ATOM 793 O O . THR A 1 105 ? -41.018 -14.032 13.214 1.00 61.00 105 THR A O 1
ATOM 796 N N . ARG A 1 106 ? -39.219 -13.238 14.278 1.00 54.69 106 ARG A N 1
ATOM 797 C CA . ARG A 1 106 ? -39.271 -14.195 15.382 1.00 54.69 106 ARG A CA 1
ATOM 798 C C . ARG A 1 106 ? -40.199 -13.618 16.442 1.00 54.69 106 ARG A C 1
ATOM 800 O O . ARG A 1 106 ? -39.934 -12.546 16.981 1.00 54.69 106 ARG A O 1
ATOM 807 N N . GLU A 1 107 ? -41.289 -14.335 16.696 1.00 62.09 107 GLU A N 1
ATOM 808 C CA . GLU A 1 107 ? -42.165 -14.149 17.853 1.00 62.09 107 GLU A CA 1
ATOM 809 C C . GLU A 1 107 ? -41.352 -13.959 19.148 1.00 62.09 107 GLU A C 1
ATOM 811 O O . GLU A 1 107 ? -40.352 -14.660 19.353 1.00 62.09 107 GLU A O 1
ATOM 816 N N . PRO A 1 108 ? -41.771 -13.054 20.050 1.00 58.97 108 PRO A N 1
ATOM 817 C CA . PRO A 1 108 ? -41.150 -12.906 21.356 1.00 58.97 108 PRO A CA 1
ATOM 818 C C . PRO A 1 108 ? -41.495 -14.118 22.229 1.00 58.97 108 PRO A C 1
ATOM 820 O O . PRO A 1 108 ? -42.523 -14.145 22.903 1.00 58.97 108 PRO A O 1
ATOM 823 N N . ASN A 1 109 ? -40.628 -15.133 22.234 1.00 52.31 109 ASN A N 1
ATOM 824 C CA . ASN A 1 109 ? -40.719 -16.206 23.216 1.00 52.31 109 ASN A CA 1
ATOM 825 C C . ASN A 1 109 ? -40.105 -15.719 24.534 1.00 52.31 109 ASN A C 1
ATOM 827 O O . ASN A 1 109 ? -38.891 -15.706 24.736 1.00 52.31 109 ASN A O 1
ATOM 831 N N . LEU A 1 110 ? -40.994 -15.232 25.393 1.00 62.94 110 LEU A N 1
ATOM 832 C CA . LEU A 1 110 ? -40.748 -14.849 26.771 1.00 62.94 110 LEU A CA 1
ATOM 833 C C . LEU A 1 110 ? -40.470 -16.122 27.589 1.00 62.94 110 LEU A C 1
ATOM 835 O O . LEU A 1 110 ? -41.380 -16.669 28.208 1.00 62.94 110 LEU A O 1
ATOM 839 N N . HIS A 1 111 ? -39.228 -16.609 27.588 1.00 56.38 111 HIS A N 1
ATOM 840 C CA . HIS A 1 111 ? -38.759 -17.526 28.625 1.00 56.38 111 HIS A CA 1
ATOM 841 C C . HIS A 1 111 ? -37.384 -17.125 29.151 1.00 56.38 111 HIS A C 1
ATOM 843 O O . HIS A 1 111 ? -36.382 -17.030 28.450 1.00 56.38 111 HIS A O 1
ATOM 849 N N . ASN A 1 112 ? -37.448 -16.837 30.437 1.00 63.16 112 ASN A N 1
ATOM 850 C CA . ASN A 1 112 ? -36.437 -16.432 31.378 1.00 63.16 112 ASN A CA 1
ATOM 851 C C . ASN A 1 112 ? -35.509 -17.612 31.692 1.00 63.16 112 ASN A C 1
ATOM 853 O O . ASN A 1 112 ? -36.003 -18.627 32.167 1.00 63.16 112 ASN A O 1
ATOM 857 N N . GLU A 1 113 ? -34.194 -17.460 31.537 1.00 48.62 113 GLU A N 1
ATOM 858 C CA . GLU A 1 113 ? -33.252 -18.193 32.387 1.00 48.62 113 GLU A CA 1
ATOM 859 C C . GLU A 1 113 ? -31.944 -17.414 32.560 1.00 48.62 113 GLU A C 1
ATOM 861 O O . GLU A 1 113 ? -31.239 -17.066 31.613 1.00 48.62 113 GLU A O 1
ATOM 866 N N . GLN A 1 114 ? -31.678 -17.086 33.822 1.00 60.69 114 GLN A N 1
ATOM 867 C CA . GLN A 1 114 ? -30.445 -16.499 34.314 1.00 60.69 114 GLN A CA 1
ATOM 868 C C . GLN A 1 114 ? -29.348 -17.569 34.320 1.00 60.69 114 GLN A C 1
ATOM 870 O O . GLN A 1 114 ? -29.489 -18.577 35.004 1.00 60.69 114 GLN A O 1
ATOM 875 N N . VAL A 1 115 ? -28.226 -17.316 33.648 1.00 62.16 115 VAL A N 1
ATOM 876 C CA . VAL A 1 115 ? -26.953 -18.030 33.869 1.00 62.16 115 VAL A CA 1
ATOM 877 C C . VAL A 1 115 ? -25.854 -16.967 33.783 1.00 62.16 115 VAL A C 1
ATOM 879 O O . VAL A 1 115 ? -25.524 -16.481 32.708 1.00 62.16 115 VAL A O 1
ATOM 882 N N . MET A 1 116 ? -25.526 -16.287 34.881 1.00 46.94 116 MET A N 1
ATOM 883 C CA . MET A 1 116 ? -24.527 -16.679 35.884 1.00 46.94 116 MET A CA 1
ATOM 884 C C . MET A 1 116 ? -23.174 -17.056 35.264 1.00 46.94 116 MET A C 1
ATOM 886 O O . MET A 1 116 ? -22.978 -18.186 34.843 1.00 46.94 116 MET A O 1
ATOM 890 N N . THR A 1 117 ? -22.256 -16.076 35.305 1.00 58.31 117 THR A N 1
ATOM 891 C CA . THR A 1 117 ? -20.787 -16.199 35.439 1.00 58.31 117 THR A CA 1
ATOM 892 C C . THR A 1 117 ? -20.067 -17.059 34.392 1.00 58.31 117 THR A C 1
ATOM 894 O O . THR A 1 117 ? -20.300 -18.248 34.242 1.00 58.31 117 THR A O 1
ATOM 897 N N . THR A 1 118 ? -19.061 -16.535 33.702 1.00 55.75 118 THR A N 1
ATOM 898 C CA . THR A 1 118 ? -17.714 -16.465 34.283 1.00 55.75 118 THR A CA 1
ATOM 899 C C . THR A 1 118 ? -16.886 -15.436 33.519 1.00 55.75 118 THR A C 1
ATOM 901 O O . THR A 1 118 ? -16.770 -15.483 32.297 1.00 55.75 118 THR A O 1
ATOM 904 N N . VAL A 1 119 ? -16.325 -14.500 34.279 1.00 57.84 119 VAL A N 1
ATOM 905 C CA . VAL A 1 119 ? -15.254 -13.594 33.872 1.00 57.84 119 VAL A CA 1
ATOM 906 C C . VAL A 1 119 ? -14.004 -14.460 33.756 1.00 57.84 119 VAL A C 1
ATOM 908 O O . VAL A 1 119 ? -13.575 -15.010 34.767 1.00 57.84 119 VAL A O 1
ATOM 911 N N . HIS A 1 120 ? -13.470 -14.645 32.548 1.00 50.62 120 HIS A N 1
ATOM 912 C CA . HIS A 1 120 ? -12.183 -15.309 32.376 1.00 50.6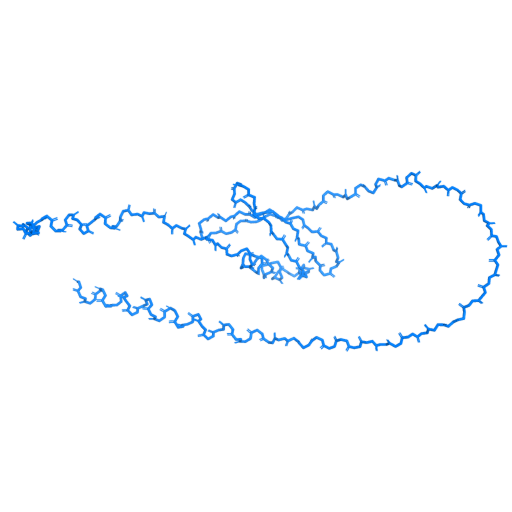2 120 HIS A CA 1
ATOM 913 C C . HIS A 1 120 ? -11.125 -14.294 31.957 1.00 50.62 120 HIS A C 1
ATOM 915 O O . HIS A 1 120 ? -11.232 -13.632 30.927 1.00 50.62 120 HIS A O 1
ATOM 921 N N . ASP A 1 121 ? -10.163 -14.202 32.865 1.00 43.12 121 ASP A N 1
ATOM 922 C CA . ASP A 1 121 ? -8.867 -13.552 32.878 1.00 43.12 121 ASP A CA 1
ATOM 923 C C . ASP A 1 121 ? -8.213 -13.150 31.552 1.00 43.12 121 ASP A C 1
ATOM 925 O O . ASP A 1 121 ? -8.183 -13.878 30.558 1.00 43.12 121 ASP A O 1
ATOM 929 N N . LEU A 1 122 ? -7.583 -11.983 31.673 1.00 58.31 122 LEU A N 1
ATOM 930 C CA . LEU A 1 122 ? -6.443 -11.468 30.941 1.00 58.31 122 LEU A CA 1
ATOM 931 C C . LEU A 1 122 ? -5.525 -12.573 30.397 1.00 58.31 122 LEU A C 1
ATOM 933 O O . LEU A 1 122 ? -4.908 -13.320 31.152 1.00 58.31 122 LEU A O 1
ATOM 937 N N . ASN A 1 123 ? -5.344 -12.594 29.077 1.00 49.97 123 ASN A N 1
ATOM 938 C CA . ASN A 1 123 ? -4.125 -13.131 28.490 1.00 49.97 123 ASN A CA 1
ATOM 939 C C . ASN A 1 123 ? -3.335 -11.973 27.879 1.00 49.97 123 ASN A C 1
ATOM 941 O O . ASN A 1 123 ? -3.522 -11.606 26.715 1.00 49.97 123 ASN A O 1
ATOM 945 N N . ASP A 1 124 ? -2.471 -11.397 28.713 1.00 51.50 124 ASP A N 1
ATOM 946 C CA . ASP A 1 124 ? -1.337 -10.559 28.343 1.00 51.50 124 ASP A CA 1
ATOM 947 C C . ASP A 1 124 ? -0.482 -11.257 27.277 1.00 51.50 124 ASP A C 1
ATOM 949 O O . ASP A 1 124 ? 0.499 -11.946 27.560 1.00 51.50 124 ASP A O 1
ATOM 953 N N . THR A 1 125 ? -0.817 -11.046 26.005 1.00 52.59 125 THR A N 1
ATOM 954 C CA . THR A 1 125 ? 0.114 -11.334 24.915 1.00 52.59 125 THR A CA 1
ATOM 955 C C . THR A 1 125 ? 1.042 -10.137 24.784 1.00 52.59 125 THR A C 1
ATOM 957 O O . THR A 1 125 ? 0.819 -9.220 23.994 1.00 52.59 125 THR A O 1
ATOM 960 N N . THR A 1 126 ? 2.092 -10.149 25.603 1.00 50.12 126 THR A N 1
ATOM 961 C CA . THR A 1 126 ? 3.265 -9.287 25.444 1.00 50.12 126 THR A CA 1
ATOM 962 C C . THR A 1 126 ? 3.939 -9.650 24.122 1.00 50.12 126 THR A C 1
ATOM 964 O O . THR A 1 126 ? 4.833 -10.493 24.062 1.00 50.12 126 THR A O 1
ATOM 967 N N . ALA A 1 127 ? 3.483 -9.043 23.029 1.00 52.53 127 ALA A N 1
ATOM 968 C CA . ALA A 1 127 ? 4.201 -9.064 21.769 1.00 52.53 127 ALA A CA 1
ATOM 969 C C . ALA A 1 127 ? 5.441 -8.180 21.938 1.00 52.53 127 ALA A C 1
ATOM 971 O O . ALA A 1 127 ? 5.372 -6.953 21.870 1.00 52.53 127 ALA A O 1
ATOM 972 N N . LEU A 1 128 ? 6.575 -8.823 22.217 1.00 50.03 128 LEU A N 1
ATOM 973 C CA . LEU A 1 128 ? 7.898 -8.219 22.152 1.00 50.03 128 LEU A CA 1
ATOM 974 C C . LEU A 1 128 ? 8.065 -7.572 20.773 1.00 50.03 128 LEU A C 1
ATOM 976 O O . LEU A 1 128 ? 8.258 -8.250 19.765 1.00 50.03 128 LEU A O 1
ATOM 980 N N . ALA A 1 129 ? 7.972 -6.245 20.741 1.00 50.75 129 ALA A N 1
ATOM 981 C CA . ALA A 1 129 ? 8.351 -5.438 19.599 1.00 50.75 129 ALA A CA 1
ATOM 982 C C . ALA A 1 129 ? 9.835 -5.700 19.299 1.00 50.75 129 ALA A C 1
ATOM 984 O O . ALA A 1 129 ? 10.721 -5.222 20.009 1.00 50.75 129 ALA A O 1
ATOM 985 N N . GLN A 1 130 ? 10.113 -6.484 18.256 1.00 51.69 130 GLN A N 1
ATOM 986 C CA . GLN A 1 130 ? 11.455 -6.587 17.703 1.00 51.69 130 GLN A CA 1
ATOM 987 C C . GLN A 1 130 ? 11.851 -5.213 17.159 1.00 51.69 130 GLN A C 1
ATOM 989 O O . GLN A 1 130 ? 11.249 -4.675 16.230 1.00 51.69 130 GLN A O 1
ATOM 994 N N . SER A 1 131 ? 12.854 -4.636 17.811 1.00 46.31 131 SER A N 1
ATOM 995 C CA . SER A 1 131 ? 13.470 -3.364 17.465 1.00 46.31 131 SER A CA 1
ATOM 996 C C . SER A 1 131 ? 13.995 -3.392 16.018 1.00 46.31 131 SER A C 1
ATOM 998 O O . SER A 1 131 ? 14.815 -4.253 15.696 1.00 46.31 131 SER A O 1
ATOM 1000 N N . PRO A 1 132 ? 13.595 -2.453 15.140 1.00 53.69 132 PRO A N 1
ATOM 1001 C CA . PRO A 1 132 ? 14.027 -2.391 13.737 1.00 53.69 132 PRO A CA 1
ATOM 1002 C C . PRO A 1 132 ? 15.466 -1.856 13.556 1.00 53.69 132 PRO A C 1
ATOM 1004 O O . PRO A 1 132 ? 15.770 -1.164 12.586 1.00 53.69 132 PRO A O 1
ATOM 1007 N N . GLN A 1 133 ? 16.374 -2.136 14.494 1.00 50.38 133 GLN A N 1
ATOM 1008 C CA . GLN A 1 133 ? 17.752 -1.625 14.465 1.00 50.38 133 GLN A CA 1
ATOM 1009 C C . GLN A 1 133 ? 18.700 -2.463 13.584 1.00 50.38 133 GLN A C 1
ATOM 1011 O O . GLN A 1 133 ? 19.798 -2.002 13.284 1.00 50.38 133 GLN A O 1
ATOM 1016 N N . ASP A 1 134 ? 18.283 -3.638 13.100 1.00 48.94 134 ASP A N 1
ATOM 1017 C CA . ASP A 1 134 ? 19.191 -4.575 12.413 1.00 48.94 134 ASP A CA 1
ATOM 1018 C C . ASP A 1 134 ? 19.270 -4.410 10.879 1.00 48.94 134 ASP A C 1
ATOM 1020 O O . ASP A 1 134 ? 20.098 -5.033 10.223 1.00 48.94 134 ASP A O 1
ATOM 1024 N N . LEU A 1 135 ? 18.475 -3.523 10.263 1.00 52.97 135 LEU A N 1
ATOM 1025 C CA . LEU A 1 135 ? 18.560 -3.298 8.807 1.00 52.97 135 LEU A CA 1
ATOM 1026 C C . LEU A 1 135 ? 19.612 -2.264 8.384 1.00 52.97 135 LEU A C 1
ATOM 1028 O O . LEU A 1 135 ? 19.946 -2.179 7.201 1.00 52.97 135 LEU A O 1
ATOM 1032 N N . LYS A 1 136 ? 20.178 -1.485 9.315 1.00 49.59 136 LYS A N 1
ATOM 1033 C CA . LYS A 1 136 ? 21.167 -0.462 8.941 1.00 49.59 136 LYS A CA 1
ATOM 1034 C C . LYS A 1 136 ? 22.517 -1.060 8.553 1.00 49.59 136 LYS A C 1
ATOM 1036 O O . LYS A 1 136 ? 23.148 -0.508 7.670 1.00 49.59 136 LYS A O 1
ATOM 1041 N N . GLY A 1 137 ? 22.953 -2.187 9.115 1.00 49.75 137 GLY A N 1
ATOM 1042 C CA . GLY A 1 137 ? 24.310 -2.706 8.869 1.00 49.75 137 GLY A CA 1
ATOM 1043 C C . GLY A 1 137 ? 24.582 -3.167 7.430 1.00 49.75 137 GLY A C 1
ATOM 1044 O O . GLY A 1 137 ? 25.705 -3.056 6.946 1.00 49.75 137 GLY A O 1
ATOM 1045 N N . LYS A 1 138 ? 23.560 -3.653 6.716 1.00 49.81 138 LYS A N 1
ATOM 1046 C CA . LYS A 1 138 ? 23.754 -4.348 5.431 1.00 49.81 138 LYS A CA 1
ATOM 1047 C C . LYS A 1 138 ? 23.738 -3.424 4.208 1.00 49.81 138 LYS A C 1
ATOM 1049 O O . LYS A 1 138 ? 24.382 -3.716 3.202 1.00 49.81 138 LYS A O 1
ATOM 1054 N N . VAL A 1 139 ? 23.063 -2.277 4.303 1.00 57.06 139 VAL A N 1
ATOM 1055 C CA . VAL A 1 139 ? 22.930 -1.332 3.179 1.00 57.06 139 VAL A CA 1
ATOM 1056 C C . VAL A 1 139 ? 24.231 -0.556 2.938 1.00 57.06 139 VAL A C 1
ATOM 1058 O O . VAL A 1 139 ? 24.632 -0.376 1.790 1.00 57.06 139 VAL A O 1
ATOM 1061 N N . TRP A 1 140 ? 24.961 -0.181 3.996 1.00 62.94 140 TRP A N 1
ATOM 1062 C CA . TRP A 1 140 ? 26.236 0.544 3.855 1.00 62.94 140 TRP A CA 1
ATOM 1063 C C . TRP A 1 140 ? 27.342 -0.300 3.210 1.00 62.94 140 TRP A C 1
ATOM 1065 O O . TRP A 1 140 ? 28.175 0.244 2.490 1.00 62.94 140 TRP A O 1
ATOM 1075 N N . SER A 1 141 ? 27.323 -1.624 3.406 1.00 61.84 141 SER A N 1
ATOM 1076 C CA . SER A 1 141 ? 28.323 -2.525 2.815 1.00 61.84 141 SER A CA 1
ATOM 1077 C C . SER A 1 141 ? 28.213 -2.601 1.291 1.00 61.84 141 SER A C 1
ATOM 1079 O O . SER A 1 141 ? 29.227 -2.661 0.606 1.00 61.84 141 SER A O 1
ATOM 1081 N N . THR A 1 142 ? 26.992 -2.545 0.752 1.00 65.19 142 THR A N 1
ATOM 1082 C CA . THR A 1 142 ? 26.765 -2.659 -0.700 1.00 65.19 142 THR A CA 1
ATOM 1083 C C . THR A 1 142 ? 27.162 -1.369 -1.428 1.00 65.19 142 THR A C 1
ATOM 1085 O O . THR A 1 142 ? 27.719 -1.408 -2.520 1.00 65.19 142 THR A O 1
ATOM 1088 N N . ILE A 1 143 ? 26.941 -0.208 -0.800 1.00 70.75 143 ILE A N 1
ATOM 1089 C CA . ILE A 1 143 ? 27.319 1.098 -1.364 1.00 70.75 143 ILE A CA 1
ATOM 1090 C C . ILE A 1 143 ? 28.848 1.237 -1.465 1.00 70.75 143 ILE A C 1
ATOM 1092 O O . ILE A 1 143 ? 29.351 1.809 -2.434 1.00 70.75 143 ILE A O 1
ATOM 1096 N N . LEU A 1 144 ? 29.594 0.687 -0.498 1.00 71.00 144 LEU A N 1
ATOM 1097 C CA . LEU A 1 144 ? 31.055 0.771 -0.485 1.00 71.00 144 LEU A CA 1
ATOM 1098 C C . LEU A 1 144 ? 31.704 -0.037 -1.623 1.00 71.00 144 LEU A C 1
ATOM 1100 O O . LEU A 1 144 ? 32.662 0.435 -2.235 1.00 71.00 144 LEU A O 1
ATOM 1104 N N . GLU A 1 145 ? 31.165 -1.218 -1.945 1.00 67.19 145 GLU A N 1
ATOM 1105 C CA . GLU A 1 145 ? 31.681 -2.050 -3.042 1.00 67.19 145 GLU A CA 1
ATOM 1106 C C . GLU A 1 145 ? 31.458 -1.401 -4.413 1.00 67.19 145 GLU A C 1
ATOM 1108 O O . GLU A 1 145 ? 32.367 -1.381 -5.243 1.00 67.19 145 GLU A O 1
ATOM 1113 N N . VAL A 1 146 ? 30.287 -0.797 -4.640 1.00 74.31 146 VAL A N 1
ATOM 1114 C CA . VAL A 1 146 ? 29.982 -0.129 -5.917 1.00 74.31 146 VAL A CA 1
ATOM 1115 C C . VAL A 1 146 ? 30.883 1.094 -6.131 1.00 74.31 146 VAL A C 1
ATOM 1117 O O . VAL A 1 146 ? 31.400 1.292 -7.230 1.00 74.31 146 VAL A O 1
ATOM 1120 N N . LEU A 1 147 ? 31.145 1.882 -5.082 1.00 77.62 147 LEU A N 1
ATOM 1121 C CA . LEU A 1 147 ? 32.061 3.028 -5.154 1.00 77.62 147 LEU A CA 1
ATOM 1122 C C . LEU A 1 147 ? 33.504 2.611 -5.468 1.00 77.62 147 LEU A C 1
ATOM 1124 O O . LEU A 1 147 ? 34.169 3.280 -6.260 1.00 77.62 147 LEU A O 1
ATOM 1128 N N . ALA A 1 148 ? 33.982 1.502 -4.899 1.00 78.25 148 ALA A N 1
ATOM 1129 C CA . ALA A 1 148 ? 35.330 1.002 -5.162 1.00 78.25 148 ALA A CA 1
ATOM 1130 C C . ALA A 1 148 ? 35.521 0.616 -6.639 1.00 78.25 148 ALA A C 1
ATOM 1132 O O . ALA A 1 148 ? 36.536 0.966 -7.242 1.00 78.25 148 ALA A O 1
ATOM 1133 N N . VAL A 1 149 ? 34.526 -0.039 -7.246 1.00 75.31 149 VAL A N 1
ATOM 1134 C CA . VAL A 1 149 ? 34.575 -0.420 -8.667 1.00 75.31 149 VAL A CA 1
ATOM 1135 C C . VAL A 1 149 ? 34.591 0.815 -9.572 1.00 75.31 149 VAL A C 1
ATOM 1137 O O . VAL A 1 149 ? 35.385 0.870 -10.509 1.00 75.31 149 VAL A O 1
ATOM 1140 N N . VAL A 1 150 ? 33.782 1.837 -9.270 1.00 79.38 150 VAL A N 1
ATOM 1141 C CA . VAL A 1 150 ? 33.750 3.086 -10.054 1.00 79.38 150 VAL A CA 1
ATOM 1142 C C . VAL A 1 150 ? 35.095 3.817 -9.998 1.00 79.38 150 VAL A C 1
ATOM 1144 O O . VAL A 1 150 ? 35.592 4.253 -11.034 1.00 79.38 150 VAL A O 1
ATOM 1147 N N . ILE A 1 151 ? 35.723 3.908 -8.821 1.00 78.94 151 ILE A N 1
ATOM 1148 C CA . ILE A 1 151 ? 37.030 4.568 -8.668 1.00 78.94 151 ILE A CA 1
ATOM 1149 C C . ILE A 1 151 ? 38.117 3.827 -9.458 1.00 78.94 151 ILE A C 1
ATOM 1151 O O . ILE A 1 151 ? 38.908 4.466 -10.146 1.00 78.94 151 ILE A O 1
ATOM 1155 N N . ILE A 1 152 ? 38.143 2.491 -9.407 1.00 79.06 152 ILE A N 1
ATOM 1156 C CA . ILE A 1 152 ? 39.125 1.686 -10.152 1.00 79.06 152 ILE A CA 1
ATOM 1157 C C . ILE A 1 152 ? 38.989 1.918 -11.662 1.00 79.06 152 ILE A C 1
ATOM 1159 O O . ILE A 1 152 ? 39.997 2.080 -12.345 1.00 79.06 152 ILE A O 1
ATOM 1163 N N . VAL A 1 153 ? 37.760 1.986 -12.181 1.00 74.06 153 VAL A N 1
ATOM 1164 C CA . VAL A 1 153 ? 37.520 2.255 -13.606 1.00 74.06 153 VAL A CA 1
ATOM 1165 C C . VAL A 1 153 ? 37.981 3.662 -13.995 1.00 74.06 153 VAL A C 1
ATOM 1167 O O . VAL A 1 153 ? 38.624 3.806 -15.026 1.00 74.06 153 VAL A O 1
ATOM 1170 N N . VAL A 1 154 ? 37.726 4.682 -13.171 1.00 77.94 154 VAL A N 1
ATOM 1171 C CA . VAL A 1 154 ? 38.147 6.070 -13.454 1.00 77.94 154 VAL A CA 1
ATOM 1172 C C . VAL A 1 154 ? 39.667 6.257 -13.379 1.00 77.94 154 VAL A C 1
ATOM 1174 O O . VAL A 1 154 ? 40.203 7.123 -14.051 1.00 77.94 154 VAL A O 1
ATOM 1177 N N . VAL A 1 155 ? 40.377 5.482 -12.556 1.00 76.31 155 VAL A N 1
ATOM 1178 C CA . VAL A 1 155 ? 41.844 5.594 -12.434 1.00 76.31 155 VAL A CA 1
ATOM 1179 C C . VAL A 1 155 ? 42.575 4.836 -13.545 1.00 76.31 155 VAL A C 1
ATOM 1181 O O . VAL A 1 155 ? 43.691 5.202 -13.908 1.00 76.31 155 VAL A O 1
ATOM 1184 N N . LEU A 1 156 ? 41.978 3.762 -14.064 1.00 66.94 156 LEU A N 1
ATOM 1185 C CA . LEU A 1 156 ? 42.591 2.924 -15.098 1.00 66.94 156 LEU A CA 1
ATOM 1186 C C . LEU A 1 156 ? 42.326 3.407 -16.534 1.00 66.94 156 LEU A C 1
ATOM 1188 O O . LEU A 1 156 ? 42.960 2.883 -17.451 1.00 66.94 156 LEU A O 1
ATOM 1192 N N . PHE A 1 157 ? 41.425 4.373 -16.727 1.00 62.47 157 PHE A N 1
ATOM 1193 C CA . PHE A 1 157 ? 41.058 4.956 -18.022 1.00 62.47 157 PHE A CA 1
ATOM 1194 C C . PHE A 1 157 ? 41.325 6.460 -18.050 1.00 62.47 157 PHE A C 1
ATOM 1196 O O . PHE A 1 157 ? 41.803 6.935 -19.106 1.00 62.47 157 PHE A O 1
#

Mean predicted aligned error: 18.53 Å

Radius of gyration: 29.4 Å; Cα contacts (8 Å, |Δi|>4): 110; chains: 1; bounding box: 87×34×72 Å

Nearest PDB structures (foldseek):
  3f7w-assembly1_A  TM=7.170E-01  e=1.614E-01  Thermobifida fusca YX
  3put-assembly1_B  TM=4.445E-01  e=2.667E+00  Rhizobium etli CFN 42
  6y2r-assembly1_A  TM=4.583E-01  e=2.515E+00  Escherichia coli K-12
  8qcb-assembly1_D  TM=6.177E-01  e=6.406E+00  Saccharomyces cerevisiae
  3otl-assembly1_B  TM=2.857E-01  e=4.256E+00  Rhizobium johnstonii 3841

Foldseek 3Di:
DDDPPDPVVVVVVVVVVVPDDDPPPCPVPVVNVQVVVQVVQCVDPPWHWDGWDWDQDPVRKIWTWTATPVRQIWIKTWHDDPPDIDIDTDRPDPPPPVPPPPPPPDDPPPDDDDDDDDDDDDDPPPPPPDDPPPPPPPPVVVVVVVVVVVVVVVVVD

Sequence (157 aa):
MFCLRDPKTFINCLLIIVATPFMVLAATNTQELQEQIKARMNAAPGNKCTSITLVQNSDGKYTGTAELTNGTRLAIDAEVGGSDIQYTFKQPAPIVTQPDHNVTTREPNLHNEQVMTTVHDLNDTTALAQSPQDLKGKVWSTILEVLAVVIIVVVLF

Seconda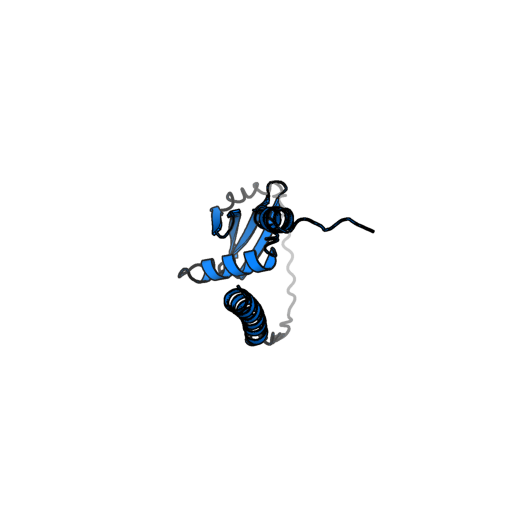ry structure (DSSP, 8-state):
------TTHHHHHHGGGG-----------HHHHHHHHHHHHHHSTT--EEEEEEEE-TTS-EEEEEEETTS-EEEEEEEEETTEEEEEEEPPPP-------------------------------------TTTTHHHHHHHHHHHHHHHHHHHHH-

Solvent-accessible surface area (backbone atoms only — not comparable to full-atom values): 10412 Å² total; per-residue (Å²): 140,81,91,85,84,57,85,73,61,54,61,65,58,63,59,62,74,79,70,69,80,79,84,77,77,71,74,67,48,69,64,58,54,41,50,51,52,45,51,58,44,49,68,43,88,91,46,48,59,72,47,66,49,75,43,78,45,96,87,70,33,31,42,37,43,33,34,32,75,87,70,51,63,32,31,36,46,34,40,77,55,94,92,46,78,49,70,50,81,40,79,55,74,76,77,74,74,67,76,73,86,76,76,71,84,72,76,88,78,90,73,89,78,91,78,81,85,80,91,77,79,89,79,85,77,79,74,77,78,78,73,86,72,74,67,64,73,62,59,59,57,56,55,53,56,55,51,51,55,53,50,53,53,64,73,76,104

pLDDT: mean 70.98, std 18.89, range [40.91, 95.88]